Protein AF-A0A141SCQ3-F1 (afdb_monomer_lite)

Foldseek 3Di:
DKDKDFDDQWKKFQDDADPPRDPVSVVRHRFMFGFGIWIDDPPWIWTFTQGPVRDTDTDTPVRIDID

Structure (mmCIF, N/CA/C/O backbone):
data_AF-A0A141SCQ3-F1
#
_entry.id   AF-A0A141SCQ3-F1
#
loop_
_atom_site.group_PDB
_atom_site.id
_atom_site.type_symbol
_atom_site.label_atom_id
_atom_site.label_alt_id
_atom_site.label_comp_id
_atom_site.label_asym_id
_atom_site.label_entity_id
_atom_site.label_seq_id
_atom_site.pdbx_PDB_ins_code
_atom_site.Cartn_x
_atom_site.Cartn_y
_atom_site.Cartn_z
_atom_site.occupancy
_atom_site.B_iso_or_equiv
_atom_site.auth_seq_id
_atom_site.auth_comp_id
_atom_site.auth_asym_id
_atom_site.auth_atom_id
_atom_site.pdbx_PDB_model_num
ATOM 1 N N . MET A 1 1 ? 19.176 6.521 6.379 1.00 52.56 1 MET A N 1
ATOM 2 C CA . MET A 1 1 ? 18.480 6.652 7.676 1.00 52.56 1 MET A CA 1
ATOM 3 C C . MET A 1 1 ? 17.007 6.374 7.424 1.00 52.56 1 MET A C 1
ATOM 5 O O . MET A 1 1 ? 16.414 7.103 6.644 1.00 52.56 1 MET A O 1
ATOM 9 N N . ILE A 1 2 ? 16.448 5.299 7.985 1.00 56.78 2 ILE A N 1
ATOM 10 C CA . ILE A 1 2 ? 15.013 4.995 7.867 1.00 56.78 2 ILE A CA 1
ATOM 11 C C . ILE A 1 2 ? 14.327 5.676 9.051 1.00 56.78 2 ILE A C 1
ATOM 13 O O . ILE A 1 2 ? 14.599 5.325 10.197 1.00 56.78 2 ILE A O 1
ATOM 17 N N . LYS A 1 3 ? 13.481 6.672 8.786 1.00 61.56 3 LYS A N 1
ATOM 18 C CA . LYS A 1 3 ? 12.631 7.296 9.804 1.00 61.56 3 LYS A CA 1
ATOM 19 C C . LYS A 1 3 ? 11.213 6.787 9.583 1.00 61.56 3 LYS A C 1
ATOM 21 O O . LYS A 1 3 ? 10.609 7.108 8.566 1.00 61.56 3 LYS A O 1
ATOM 26 N N . MET A 1 4 ? 10.728 5.958 10.503 1.00 64.69 4 MET A N 1
ATOM 27 C CA . MET A 1 4 ? 9.340 5.507 10.513 1.00 64.69 4 MET A CA 1
ATOM 28 C C . MET A 1 4 ? 8.528 6.502 11.333 1.00 64.69 4 MET A C 1
ATOM 30 O O . MET A 1 4 ? 8.790 6.680 12.522 1.00 64.69 4 MET A O 1
ATOM 34 N N . ILE A 1 5 ? 7.562 7.153 10.701 1.00 67.06 5 ILE A N 1
ATOM 35 C CA . ILE A 1 5 ? 6.5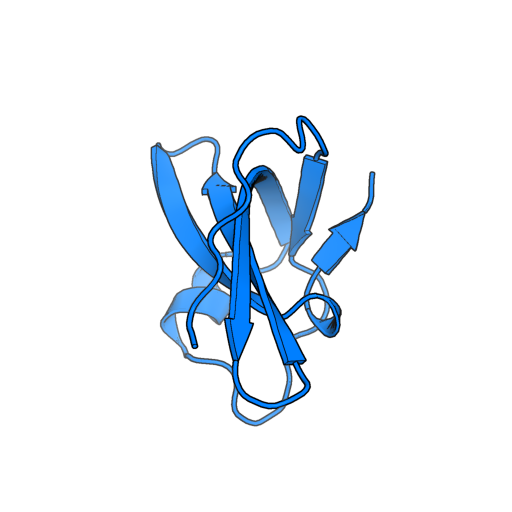83 7.990 11.392 1.00 67.06 5 ILE A CA 1
ATOM 36 C C . ILE A 1 5 ? 5.288 7.180 11.440 1.00 67.06 5 ILE A C 1
ATOM 38 O O . ILE A 1 5 ? 4.775 6.750 10.405 1.00 67.06 5 ILE A O 1
ATOM 42 N N . LYS A 1 6 ? 4.821 6.913 12.658 1.00 58.06 6 LYS A N 1
ATOM 43 C CA . LYS A 1 6 ? 3.504 6.338 12.942 1.00 58.06 6 LYS A CA 1
ATOM 44 C C . LYS A 1 6 ? 2.526 7.491 13.177 1.00 58.06 6 LYS A C 1
ATOM 46 O O . LYS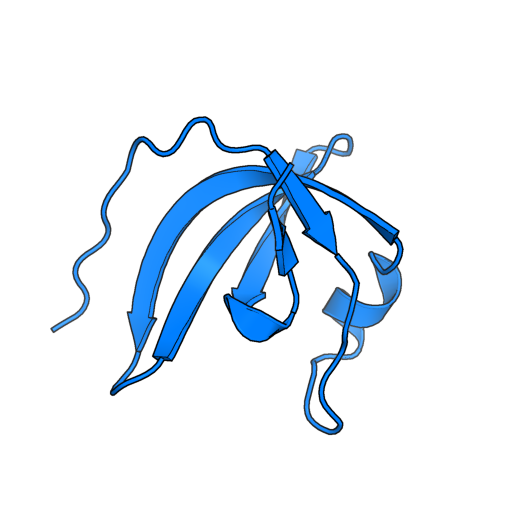 A 1 6 ? 2.959 8.542 13.633 1.00 58.06 6 LYS A O 1
ATOM 51 N N . ASP A 1 7 ? 1.256 7.261 12.864 1.00 56.59 7 ASP A N 1
ATOM 52 C CA . ASP A 1 7 ? 0.108 8.166 13.072 1.00 56.59 7 ASP A CA 1
ATOM 53 C C . ASP A 1 7 ? -0.260 9.089 11.902 1.00 56.59 7 ASP A C 1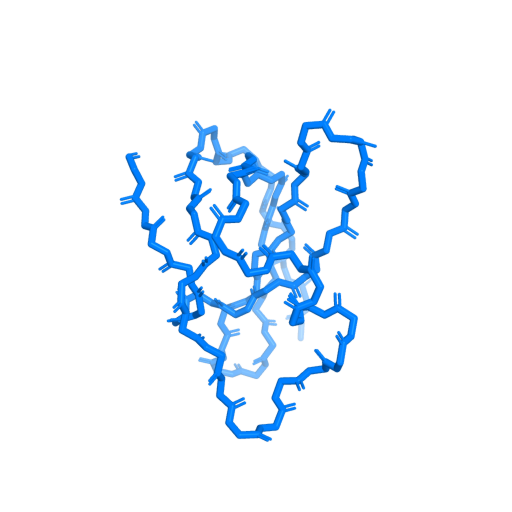
ATOM 55 O O . ASP A 1 7 ? -0.313 10.310 12.018 1.00 56.59 7 ASP A O 1
ATOM 59 N N . LEU A 1 8 ? -0.622 8.474 10.776 1.00 65.06 8 LEU A N 1
ATOM 60 C CA . LEU A 1 8 ? -1.470 9.101 9.764 1.00 65.06 8 LEU A CA 1
ATOM 61 C C . LEU A 1 8 ? -2.741 8.256 9.682 1.00 65.06 8 LEU A C 1
ATOM 63 O O . LEU A 1 8 ? -2.747 7.249 8.992 1.00 65.06 8 LEU A O 1
ATOM 67 N N . ASN A 1 9 ? -3.812 8.620 10.393 1.00 73.88 9 ASN A N 1
ATOM 68 C CA . ASN A 1 9 ? -5.128 7.966 10.256 1.00 73.88 9 ASN A CA 1
ATOM 69 C C . ASN A 1 9 ? -5.812 8.336 8.922 1.00 73.88 9 ASN A C 1
ATOM 71 O O . ASN A 1 9 ? -7.016 8.569 8.867 1.00 73.88 9 ASN A O 1
ATOM 75 N N . GLU A 1 10 ? -5.022 8.428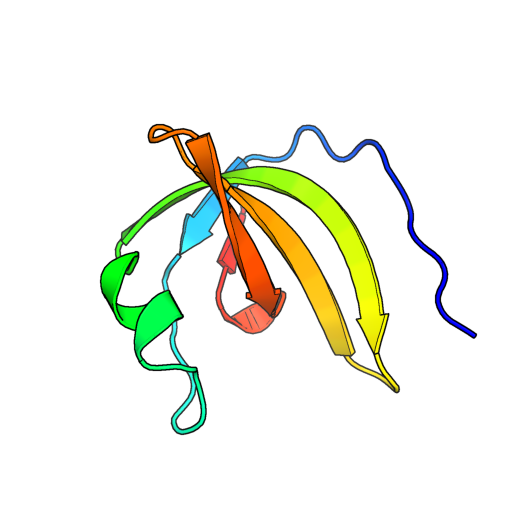 7.859 1.00 88.88 10 GLU A N 1
ATOM 76 C CA . GLU A 1 10 ? -5.453 8.729 6.506 1.00 88.88 10 GLU A CA 1
ATOM 77 C C . GLU A 1 10 ? -5.869 7.430 5.821 1.00 88.88 10 GLU A C 1
ATOM 79 O O . GLU A 1 10 ? -5.245 6.376 6.006 1.00 88.88 10 GLU A O 1
ATOM 84 N N . TYR A 1 11 ? -6.929 7.515 5.027 1.00 92.12 11 TYR A N 1
ATOM 85 C CA . TYR A 1 11 ? -7.375 6.418 4.187 1.00 92.12 11 TYR A CA 1
ATOM 86 C C . TYR A 1 11 ? -6.885 6.641 2.768 1.00 92.12 11 TYR A C 1
ATOM 88 O O . TYR A 1 11 ? -6.810 7.767 2.276 1.00 92.12 11 TYR A O 1
ATOM 96 N N . VAL A 1 12 ? -6.557 5.541 2.108 1.00 92.88 12 VAL A N 1
ATOM 97 C CA . VAL A 1 12 ? -6.137 5.551 0.716 1.00 92.88 12 VAL A CA 1
ATOM 98 C C . VAL A 1 12 ? -6.857 4.478 -0.072 1.00 92.88 12 VAL A C 1
ATOM 100 O O . VAL A 1 12 ? -7.253 3.448 0.472 1.00 92.88 12 VAL A O 1
ATOM 103 N N . LYS A 1 13 ? -6.987 4.713 -1.372 1.00 93.69 13 LYS A N 1
ATOM 104 C CA . LYS A 1 13 ? -7.366 3.713 -2.364 1.00 93.69 13 LYS A CA 1
ATOM 105 C C . LYS A 1 13 ? -6.175 3.427 -3.272 1.00 93.69 13 LYS A C 1
ATOM 107 O O . LYS A 1 13 ? -5.500 4.350 -3.722 1.00 93.69 13 LYS A O 1
ATOM 112 N N . ILE A 1 14 ? -5.915 2.160 -3.563 1.00 90.44 14 ILE A N 1
ATOM 113 C CA . ILE A 1 14 ? -4.836 1.760 -4.475 1.00 90.44 14 ILE A CA 1
ATOM 114 C C . ILE A 1 14 ? -5.315 2.016 -5.908 1.00 90.44 14 ILE A C 1
ATOM 116 O O . ILE A 1 14 ? -6.342 1.461 -6.303 1.00 90.44 14 ILE A O 1
ATOM 120 N N . LYS A 1 15 ? -4.626 2.874 -6.679 1.00 86.81 15 LYS A N 1
ATOM 121 C CA . LYS A 1 15 ? -5.165 3.362 -7.969 1.00 86.81 15 LYS A CA 1
ATOM 122 C C . LYS A 1 15 ? -4.251 3.298 -9.186 1.00 86.81 15 LYS A C 1
ATOM 124 O O . LYS A 1 15 ? -4.765 3.199 -10.291 1.00 86.81 15 LYS A O 1
ATOM 129 N N . GLU A 1 16 ? -2.941 3.454 -9.041 1.00 77.44 16 GLU A N 1
ATOM 130 C CA . GLU A 1 16 ? -2.057 3.689 -10.186 1.00 77.44 16 GLU A CA 1
ATOM 131 C C . GLU A 1 16 ? -0.794 2.890 -9.961 1.00 77.44 16 GLU A C 1
ATOM 133 O O . GLU A 1 16 ? 0.005 3.205 -9.092 1.00 77.44 16 GLU A O 1
ATOM 138 N N . LEU A 1 17 ? -0.658 1.799 -10.697 1.00 76.12 17 LEU A N 1
ATOM 139 C CA . LEU A 1 17 ? 0.465 0.892 -10.540 1.00 76.12 17 LEU A CA 1
ATOM 140 C C . LEU A 1 17 ? 1.485 1.259 -11.610 1.00 76.12 17 LEU A C 1
ATOM 142 O O . LEU A 1 17 ? 1.155 1.338 -12.796 1.00 76.12 17 LEU A O 1
ATOM 146 N N . ARG A 1 18 ? 2.711 1.542 -11.181 1.00 76.69 18 ARG A N 1
ATOM 147 C CA . ARG A 1 18 ? 3.832 1.781 -12.085 1.00 76.69 18 ARG A CA 1
ATOM 148 C C . ARG A 1 18 ? 4.197 0.487 -12.811 1.00 76.69 18 ARG A C 1
ATOM 150 O O . ARG A 1 18 ? 3.826 -0.612 -12.406 1.00 76.69 18 ARG A O 1
ATOM 157 N N . TYR A 1 19 ? 4.946 0.617 -13.905 1.00 69.88 19 TYR A N 1
ATOM 158 C CA . TYR A 1 19 ? 5.341 -0.537 -14.723 1.00 69.88 19 TYR A CA 1
ATOM 159 C C . TYR A 1 19 ? 6.161 -1.581 -13.936 1.00 69.88 19 TYR A C 1
ATOM 161 O O . TYR A 1 19 ? 6.187 -2.749 -14.312 1.00 69.88 19 TYR A O 1
ATOM 169 N N . ASP A 1 20 ? 6.834 -1.148 -12.869 1.00 75.12 20 ASP A N 1
ATOM 170 C CA . ASP A 1 20 ? 7.697 -1.941 -11.996 1.00 75.12 20 ASP A CA 1
ATOM 171 C C . ASP A 1 20 ? 7.037 -2.306 -10.656 1.00 75.12 20 ASP A C 1
ATOM 173 O O . ASP A 1 20 ? 7.695 -2.850 -9.766 1.00 75.12 20 ASP A O 1
ATOM 177 N N . THR A 1 21 ? 5.741 -2.030 -10.495 1.00 76.94 21 THR A N 1
ATOM 178 C CA . THR A 1 21 ? 5.004 -2.404 -9.290 1.00 76.94 21 THR A CA 1
ATOM 179 C C . THR A 1 21 ? 4.954 -3.928 -9.141 1.00 76.94 21 THR A C 1
ATOM 181 O O . THR A 1 21 ? 4.710 -4.665 -10.097 1.00 76.94 21 THR A O 1
ATOM 184 N N . SER A 1 22 ? 5.168 -4.416 -7.914 1.00 73.88 22 SER A N 1
ATOM 185 C CA . SER A 1 22 ? 5.090 -5.849 -7.606 1.00 73.88 22 SER A CA 1
ATOM 186 C C . SER A 1 22 ? 3.719 -6.427 -7.973 1.00 73.88 22 SER A C 1
ATOM 188 O O . SER A 1 22 ? 2.689 -5.823 -7.664 1.00 73.88 22 SER A O 1
ATOM 190 N N . LEU A 1 23 ? 3.704 -7.638 -8.544 1.00 76.81 23 LEU A N 1
ATOM 191 C CA . LEU A 1 23 ? 2.478 -8.395 -8.833 1.00 76.81 23 LEU A CA 1
ATOM 192 C C . LEU A 1 23 ? 1.579 -8.538 -7.595 1.00 76.81 23 LEU A C 1
ATOM 194 O O . LEU A 1 23 ? 0.357 -8.514 -7.716 1.00 76.81 23 LEU A O 1
ATOM 198 N N . ASP A 1 24 ? 2.168 -8.615 -6.400 1.00 77.44 24 ASP A N 1
ATOM 199 C CA . ASP A 1 24 ? 1.412 -8.717 -5.151 1.00 77.44 24 ASP A CA 1
ATOM 200 C C . ASP A 1 24 ? 0.564 -7.469 -4.877 1.00 77.44 24 ASP A C 1
ATOM 202 O O . ASP A 1 24 ? -0.528 -7.587 -4.334 1.00 77.44 24 ASP A O 1
ATOM 206 N N . ILE A 1 25 ? 1.034 -6.281 -5.274 1.00 77.75 25 ILE A N 1
ATOM 207 C CA . ILE A 1 25 ? 0.301 -5.016 -5.102 1.00 77.75 25 ILE A CA 1
ATOM 208 C C . ILE A 1 25 ? -0.827 -4.914 -6.136 1.00 77.75 25 ILE A C 1
ATOM 210 O O . ILE A 1 25 ? -1.900 -4.403 -5.814 1.00 77.75 25 ILE A O 1
ATOM 214 N N . ILE A 1 26 ? -0.627 -5.456 -7.345 1.00 82.62 26 ILE A N 1
ATOM 215 C CA . ILE A 1 26 ? -1.660 -5.505 -8.396 1.00 82.62 26 ILE A CA 1
ATOM 216 C C . ILE A 1 26 ? -2.921 -6.218 -7.907 1.00 82.62 26 ILE A C 1
ATOM 218 O O . ILE A 1 26 ? -4.029 -5.777 -8.214 1.00 82.62 26 ILE A O 1
ATOM 222 N N . ASN A 1 27 ? -2.771 -7.255 -7.081 1.00 87.12 27 ASN A N 1
ATOM 223 C CA . ASN A 1 27 ? -3.905 -7.992 -6.516 1.00 87.12 27 ASN A CA 1
ATOM 224 C C . ASN A 1 27 ? -4.803 -7.148 -5.600 1.00 87.12 27 ASN A C 1
ATOM 226 O O . ASN A 1 27 ? -5.927 -7.551 -5.319 1.00 87.12 27 ASN A O 1
ATOM 230 N N . TYR A 1 28 ? -4.325 -5.989 -5.146 1.00 90.31 28 TYR A N 1
ATOM 231 C CA . TYR A 1 28 ? -5.071 -5.069 -4.291 1.00 90.31 28 TYR A CA 1
ATOM 232 C C . TYR A 1 28 ? -5.506 -3.801 -5.039 1.00 90.31 28 TYR A C 1
ATOM 234 O O . TYR A 1 28 ? -5.922 -2.824 -4.421 1.00 90.31 28 TYR A O 1
ATOM 242 N N . PHE A 1 29 ? -5.414 -3.774 -6.372 1.00 90.06 29 PHE A N 1
ATOM 243 C CA . PHE A 1 29 ? -5.869 -2.635 -7.163 1.00 90.06 29 PHE A CA 1
ATOM 244 C C . PHE A 1 29 ? -7.344 -2.307 -6.891 1.00 90.06 29 PHE A C 1
ATOM 246 O O . PHE A 1 29 ? -8.220 -3.158 -7.018 1.00 90.06 29 PHE A O 1
ATOM 253 N N . GLY A 1 30 ? -7.629 -1.049 -6.557 1.00 90.56 30 GLY A N 1
ATOM 254 C CA . GLY A 1 30 ? -8.970 -0.568 -6.236 1.00 90.56 30 GLY A CA 1
ATOM 255 C C . GLY A 1 30 ? -9.393 -0.758 -4.778 1.00 90.56 30 GLY A C 1
ATOM 256 O O . GLY A 1 30 ? -10.369 -0.120 -4.371 1.00 90.56 30 GLY A O 1
ATOM 257 N N . GLU A 1 31 ? -8.656 -1.551 -3.997 1.00 93.50 31 GLU A N 1
ATOM 258 C CA . GLU A 1 31 ? -8.907 -1.744 -2.568 1.00 93.50 31 GLU A CA 1
ATOM 259 C C . GLU A 1 31 ? -8.607 -0.472 -1.773 1.00 93.50 31 GLU A C 1
ATOM 261 O O . GLU A 1 31 ? -7.779 0.367 -2.159 1.00 93.50 31 GLU A O 1
ATOM 266 N N . LYS A 1 32 ? -9.297 -0.337 -0.640 1.00 94.06 32 LYS A N 1
ATOM 267 C CA . LYS A 1 32 ? -9.070 0.735 0.328 1.00 94.06 32 LYS A CA 1
ATOM 268 C C . LYS A 1 32 ? -8.283 0.208 1.517 1.00 94.06 32 LYS A C 1
ATOM 270 O O . LYS A 1 32 ? -8.392 -0.956 1.891 1.00 94.06 32 LYS A O 1
ATOM 275 N N . GLY A 1 33 ? -7.510 1.088 2.132 1.00 94.00 33 GLY A N 1
ATOM 276 C CA . GLY A 1 33 ? -6.818 0.774 3.368 1.00 94.00 33 GLY A CA 1
ATOM 277 C C . GLY A 1 33 ? -6.433 2.010 4.153 1.00 94.00 33 GLY A C 1
ATOM 278 O O . GLY A 1 33 ? -6.506 3.141 3.668 1.00 94.00 33 GLY A O 1
ATOM 279 N N . GLN A 1 34 ? -6.020 1.774 5.387 1.00 94.31 34 GLN A N 1
ATOM 280 C CA . GLN A 1 34 ? -5.589 2.803 6.315 1.00 94.31 34 GLN A CA 1
ATOM 281 C C . GLN A 1 34 ? -4.063 2.876 6.341 1.00 94.31 34 GLN A C 1
ATOM 283 O O . GLN A 1 34 ? -3.383 1.852 6.466 1.00 94.31 34 GLN A O 1
ATOM 288 N N . ILE A 1 35 ? -3.505 4.084 6.277 1.00 92.69 35 ILE A N 1
ATOM 289 C CA . ILE A 1 35 ? -2.068 4.274 6.471 1.00 92.69 35 ILE A CA 1
ATOM 290 C C . ILE A 1 35 ? -1.724 3.970 7.938 1.00 92.69 35 ILE A C 1
ATOM 292 O O . ILE A 1 35 ? -2.312 4.498 8.877 1.00 92.69 35 ILE A O 1
ATOM 296 N N . ARG A 1 36 ? -0.752 3.084 8.160 1.00 91.56 36 ARG A N 1
ATOM 297 C CA . ARG A 1 36 ? -0.225 2.742 9.497 1.00 91.56 36 ARG A CA 1
ATOM 298 C C . ARG A 1 36 ? 1.149 3.344 9.762 1.00 91.56 36 ARG A C 1
ATOM 300 O O . ARG A 1 36 ? 1.605 3.385 10.904 1.00 91.56 36 ARG A O 1
ATOM 307 N N . GLY A 1 37 ? 1.808 3.820 8.716 1.00 90.31 37 GLY A N 1
ATOM 308 C CA . GLY A 1 37 ? 3.063 4.543 8.813 1.00 90.31 37 GLY A CA 1
ATOM 309 C C . GLY A 1 37 ? 3.660 4.802 7.443 1.00 90.31 37 GLY A C 1
ATOM 310 O O . GLY A 1 37 ? 3.129 4.365 6.424 1.00 90.31 37 GLY A O 1
ATOM 311 N N . HIS A 1 38 ? 4.788 5.495 7.427 1.00 88.25 38 HIS A N 1
ATOM 312 C CA . HIS A 1 38 ? 5.555 5.700 6.209 1.00 88.25 38 HIS A CA 1
ATOM 313 C C . HIS A 1 38 ? 7.050 5.554 6.460 1.00 88.25 38 HIS A C 1
ATOM 315 O O . HIS A 1 38 ? 7.541 5.785 7.569 1.00 88.25 38 HIS A O 1
ATOM 321 N N . ILE A 1 39 ? 7.767 5.179 5.406 1.00 88.38 39 ILE A N 1
ATOM 322 C CA . ILE A 1 39 ? 9.224 5.171 5.357 1.00 88.38 39 ILE A CA 1
ATOM 323 C C . ILE A 1 39 ? 9.690 6.058 4.210 1.00 88.38 39 ILE A C 1
ATOM 325 O O . ILE A 1 39 ? 9.093 6.089 3.135 1.00 88.38 39 ILE A O 1
ATOM 329 N N . LEU A 1 40 ? 10.786 6.769 4.453 1.00 85.12 40 LEU A N 1
ATOM 330 C CA . LEU A 1 40 ? 11.512 7.482 3.414 1.00 85.12 40 LEU A CA 1
ATOM 331 C C . LEU A 1 40 ? 12.614 6.566 2.872 1.00 85.12 40 LEU A C 1
ATOM 333 O O . LEU A 1 40 ? 13.550 6.211 3.596 1.00 85.12 40 LEU A O 1
ATOM 337 N N . LEU A 1 41 ? 12.500 6.191 1.602 1.00 78.81 41 LEU A N 1
ATOM 338 C CA . LEU A 1 41 ? 13.461 5.361 0.882 1.00 78.81 41 LEU A CA 1
ATOM 339 C C . LEU A 1 41 ? 14.141 6.213 -0.186 1.00 78.81 41 LEU A C 1
ATOM 341 O O . LEU A 1 41 ? 13.548 6.564 -1.200 1.00 78.81 41 LEU A O 1
ATOM 345 N N . LYS A 1 42 ? 15.412 6.559 0.055 1.00 81.81 42 LYS A N 1
ATOM 346 C CA . LYS A 1 42 ? 16.191 7.507 -0.762 1.00 81.81 42 LYS A CA 1
ATOM 347 C C . LYS A 1 42 ? 15.482 8.869 -0.882 1.00 81.81 42 LYS A C 1
ATOM 349 O O . LYS A 1 42 ? 15.690 9.718 -0.023 1.00 81.81 42 LYS A O 1
ATOM 354 N N . GLN A 1 43 ? 14.672 9.058 -1.923 1.00 82.06 43 GLN A N 1
ATOM 355 C CA . GLN A 1 43 ? 13.910 10.276 -2.228 1.00 82.06 43 GLN A CA 1
ATOM 356 C C . GLN A 1 43 ? 12.405 10.004 -2.412 1.00 82.06 43 GLN A C 1
ATOM 358 O O . GLN A 1 43 ? 11.658 10.915 -2.751 1.00 82.06 43 GLN A O 1
ATOM 363 N N . GLU A 1 44 ? 11.948 8.772 -2.177 1.00 83.25 44 GLU A N 1
ATOM 364 C CA . GLU A 1 44 ? 10.549 8.372 -2.324 1.00 83.25 44 GLU A CA 1
ATOM 365 C C . GLU A 1 44 ? 9.927 8.016 -0.969 1.00 83.25 44 GLU A C 1
ATOM 367 O O . GLU A 1 44 ? 10.592 7.501 -0.065 1.00 83.25 44 GLU A O 1
ATOM 372 N N . ILE A 1 45 ? 8.633 8.306 -0.826 1.00 85.62 45 ILE A N 1
ATOM 373 C CA . ILE A 1 45 ? 7.848 7.964 0.362 1.00 85.62 45 ILE A CA 1
ATOM 374 C C . ILE A 1 45 ? 7.044 6.703 0.058 1.00 85.62 45 ILE A C 1
ATOM 376 O O . ILE A 1 45 ? 6.237 6.688 -0.876 1.00 85.62 45 ILE A O 1
ATOM 380 N N . MET A 1 46 ? 7.235 5.680 0.888 1.00 89.62 46 MET A N 1
ATOM 381 C CA . MET A 1 46 ? 6.414 4.473 0.889 1.00 89.62 46 MET A CA 1
ATOM 382 C C . MET A 1 46 ? 5.511 4.473 2.115 1.00 89.62 46 MET A C 1
ATOM 384 O O . MET A 1 46 ? 5.976 4.679 3.237 1.00 89.62 46 MET A O 1
ATOM 388 N N . ASN A 1 47 ? 4.227 4.225 1.896 1.00 90.50 47 ASN A N 1
ATOM 389 C CA . ASN A 1 47 ? 3.204 4.114 2.920 1.00 90.50 47 ASN A CA 1
ATOM 390 C C . ASN A 1 47 ? 2.965 2.637 3.232 1.00 90.50 47 ASN A C 1
ATOM 392 O O . ASN A 1 47 ? 2.777 1.827 2.325 1.00 90.50 47 ASN A O 1
ATOM 396 N N . LEU A 1 48 ? 2.947 2.295 4.517 1.00 92.06 48 LEU A N 1
ATOM 397 C CA . LEU A 1 48 ? 2.418 1.023 4.987 1.00 92.06 48 LEU A CA 1
ATOM 398 C C . LEU A 1 48 ? 0.904 1.158 5.067 1.00 92.06 48 LEU A C 1
ATOM 400 O O . LEU A 1 48 ? 0.407 1.940 5.880 1.00 92.06 48 LEU A O 1
ATOM 404 N N . VAL A 1 49 ? 0.192 0.395 4.254 1.00 92.44 49 VAL A N 1
ATOM 405 C CA . VAL A 1 49 ? -1.268 0.401 4.198 1.00 92.44 49 VAL A CA 1
ATOM 406 C C . VAL A 1 49 ? -1.788 -0.912 4.754 1.00 92.44 49 VAL A C 1
ATOM 408 O O . VAL A 1 49 ? -1.345 -1.981 4.341 1.00 92.44 49 VAL A O 1
ATOM 411 N N . GLU A 1 50 ? -2.702 -0.818 5.712 1.00 94.25 50 GLU A N 1
ATOM 412 C CA . GLU A 1 50 ? -3.468 -1.942 6.244 1.00 94.25 50 GLU A CA 1
ATOM 413 C C . GLU A 1 50 ? -4.837 -1.967 5.566 1.00 94.25 50 GLU A C 1
ATOM 415 O O . GLU A 1 50 ? -5.590 -0.998 5.651 1.00 94.25 50 G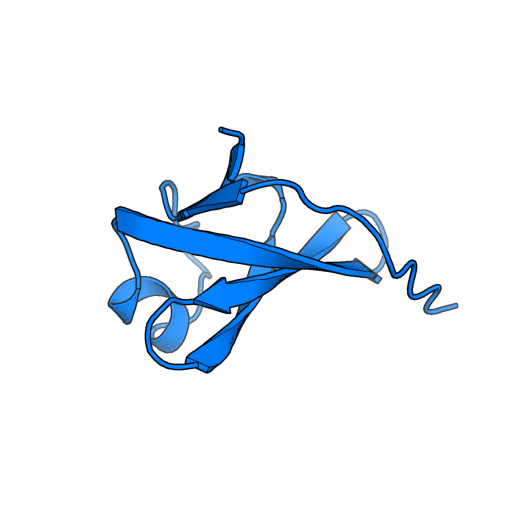LU A O 1
ATOM 420 N N . LEU A 1 51 ? -5.115 -3.054 4.855 1.00 93.12 51 LEU A N 1
ATOM 421 C CA . LEU A 1 51 ? -6.362 -3.288 4.131 1.00 93.12 51 LEU A CA 1
ATOM 422 C C . LEU A 1 51 ? -7.412 -3.922 5.053 1.00 93.12 51 LEU A C 1
ATOM 424 O O . LEU A 1 51 ? -7.082 -4.472 6.106 1.00 93.12 51 LEU A O 1
ATOM 428 N N . ASP A 1 52 ? -8.671 -3.924 4.615 1.00 90.00 52 ASP A N 1
ATOM 429 C CA . ASP A 1 52 ? -9.801 -4.474 5.384 1.00 90.00 52 ASP A CA 1
ATOM 430 C C . ASP A 1 52 ? -9.674 -5.984 5.663 1.00 90.00 52 ASP A C 1
ATOM 432 O O . ASP A 1 52 ? -10.199 -6.494 6.651 1.00 90.00 52 ASP A O 1
ATOM 436 N N . ASN A 1 53 ? -8.925 -6.709 4.828 1.00 89.56 53 ASN A N 1
ATOM 437 C CA . ASN A 1 53 ? -8.603 -8.127 5.026 1.00 89.56 5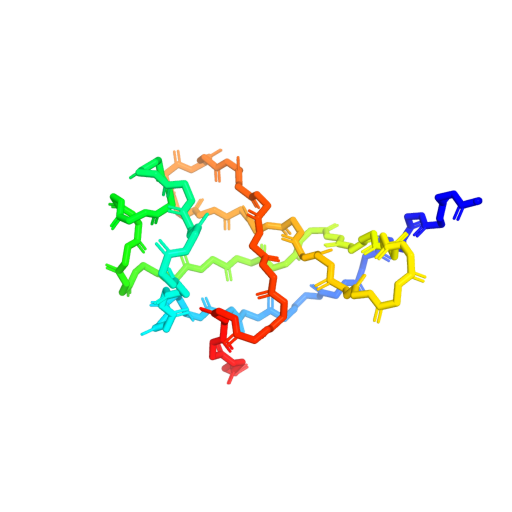3 ASN A CA 1
ATOM 438 C C . ASN A 1 53 ? -7.424 -8.362 5.992 1.00 89.56 53 ASN A C 1
ATOM 440 O O . ASN A 1 53 ? -6.885 -9.468 6.039 1.00 89.56 53 ASN A O 1
ATOM 444 N N . TYR A 1 54 ? -7.007 -7.335 6.739 1.00 89.56 54 TYR A N 1
ATOM 445 C CA . TYR A 1 54 ? -5.851 -7.328 7.642 1.00 89.56 54 TYR A CA 1
ATOM 446 C C . TYR A 1 54 ? -4.487 -7.531 6.961 1.00 89.56 54 TYR A C 1
ATOM 448 O O . TYR A 1 54 ? -3.462 -7.574 7.654 1.00 89.56 54 TYR A O 1
ATOM 456 N N . ASN A 1 55 ? -4.427 -7.601 5.626 1.00 91.00 55 ASN A N 1
ATOM 457 C CA . ASN A 1 55 ? -3.154 -7.601 4.918 1.00 91.00 55 ASN A CA 1
ATOM 458 C C . ASN A 1 55 ? -2.502 -6.226 5.011 1.00 91.00 55 ASN A C 1
ATOM 460 O O . ASN A 1 55 ? -3.158 -5.183 4.998 1.00 91.00 55 ASN A O 1
ATOM 464 N N . ARG A 1 56 ? -1.173 -6.238 5.088 1.00 91.50 56 ARG A N 1
ATOM 465 C CA . ARG A 1 56 ? -0.359 -5.029 5.110 1.00 91.50 56 ARG A CA 1
ATOM 466 C C . ARG A 1 56 ? 0.571 -5.019 3.922 1.00 91.50 56 ARG A C 1
ATOM 468 O O . ARG A 1 56 ? 1.343 -5.958 3.738 1.00 91.50 56 ARG A O 1
ATOM 475 N N . ILE A 1 57 ? 0.523 -3.938 3.164 1.00 91.06 57 ILE A N 1
ATOM 476 C CA . ILE A 1 57 ? 1.353 -3.761 1.981 1.00 91.06 57 ILE A CA 1
ATOM 477 C C . ILE A 1 57 ? 2.092 -2.434 2.050 1.00 91.06 57 ILE A C 1
ATOM 479 O O . ILE A 1 57 ? 1.610 -1.458 2.625 1.00 91.06 57 ILE A O 1
ATOM 483 N N . TRP A 1 58 ? 3.279 -2.404 1.458 1.00 90.25 58 TRP A N 1
ATOM 484 C CA . TRP A 1 58 ? 3.967 -1.152 1.196 1.00 90.25 58 TRP A CA 1
ATOM 485 C C . TRP A 1 58 ? 3.589 -0.676 -0.193 1.00 90.25 58 TRP A C 1
ATOM 487 O O . TRP A 1 58 ? 3.821 -1.392 -1.163 1.00 90.25 58 TRP A O 1
ATOM 497 N N . ILE A 1 59 ? 3.045 0.531 -0.279 1.00 89.25 59 ILE A N 1
ATOM 498 C CA . ILE A 1 59 ? 2.766 1.187 -1.555 1.00 89.25 59 ILE A CA 1
ATOM 499 C C . ILE A 1 59 ? 3.495 2.512 -1.611 1.00 89.25 59 ILE A C 1
ATOM 501 O O . ILE A 1 59 ? 3.693 3.189 -0.599 1.00 89.25 59 ILE A O 1
ATOM 505 N N . MET A 1 60 ? 3.901 2.905 -2.800 1.00 89.19 60 MET A N 1
ATOM 506 C CA . MET A 1 60 ? 4.483 4.218 -3.006 1.00 89.19 60 MET A CA 1
ATOM 507 C C . MET A 1 60 ? 3.389 5.279 -2.944 1.00 89.19 60 MET A C 1
ATOM 509 O O . MET A 1 60 ? 2.250 5.041 -3.338 1.00 89.19 60 MET A O 1
ATOM 513 N N . ARG A 1 61 ? 3.728 6.486 -2.479 1.00 86.44 61 ARG A N 1
ATOM 514 C CA . ARG A 1 61 ? 2.747 7.580 -2.366 1.00 86.44 61 ARG A CA 1
ATOM 515 C C . ARG A 1 61 ? 2.037 7.888 -3.692 1.00 86.44 61 ARG A C 1
ATOM 517 O O . ARG A 1 61 ? 0.868 8.246 -3.668 1.00 86.44 61 ARG A O 1
ATOM 524 N N . ALA A 1 62 ? 2.734 7.740 -4.819 1.00 85.25 62 ALA A N 1
ATOM 525 C CA . ALA A 1 62 ? 2.177 7.946 -6.156 1.00 85.25 62 ALA A CA 1
ATOM 526 C C . ALA A 1 62 ? 1.154 6.869 -6.571 1.00 85.25 62 ALA A C 1
ATOM 528 O O . ALA A 1 62 ? 0.301 7.141 -7.407 1.00 85.25 62 ALA A O 1
ATOM 529 N N . GLU A 1 63 ? 1.212 5.676 -5.972 1.00 86.69 63 GLU A N 1
ATOM 530 C CA . GLU A 1 63 ? 0.327 4.547 -6.298 1.00 86.69 63 GLU A CA 1
ATOM 531 C C . GLU A 1 63 ? -1.009 4.596 -5.532 1.00 86.69 63 GLU A C 1
ATOM 533 O O . GLU A 1 63 ? -1.908 3.776 -5.747 1.00 86.69 63 GLU A O 1
ATOM 538 N N . ALA A 1 64 ? -1.142 5.581 -4.642 1.00 89.25 64 ALA A N 1
ATOM 539 C CA . ALA A 1 64 ? -2.251 5.763 -3.725 1.00 89.25 64 ALA A CA 1
ATOM 540 C C . ALA A 1 64 ? -3.073 7.015 -4.069 1.00 89.25 64 ALA A C 1
ATOM 542 O O . ALA A 1 64 ? -2.535 8.086 -4.352 1.00 89.25 64 ALA A O 1
ATOM 543 N N . GLU A 1 65 ? -4.391 6.898 -3.980 1.00 90.88 65 GLU A N 1
ATOM 544 C CA . GLU A 1 65 ? -5.336 8.012 -3.951 1.00 90.88 65 GLU A CA 1
ATOM 545 C C . GLU A 1 65 ? -5.710 8.293 -2.495 1.00 90.88 65 GLU A C 1
ATOM 547 O O . GLU A 1 65 ? -6.209 7.399 -1.819 1.00 90.88 65 GLU A O 1
ATOM 552 N N . PHE A 1 66 ? -5.456 9.502 -2.000 1.00 87.19 66 PHE A N 1
ATOM 553 C CA . PHE A 1 66 ? -5.801 9.896 -0.630 1.00 87.19 66 PHE A CA 1
ATOM 554 C C . PHE A 1 66 ? -7.279 10.296 -0.556 1.00 87.19 66 PHE A C 1
ATOM 556 O O . PHE A 1 66 ? -7.745 11.033 -1.427 1.00 87.19 66 PHE A O 1
ATOM 563 N N . LEU A 1 67 ? -7.991 9.792 0.459 1.00 85.81 67 LEU A N 1
ATOM 564 C CA . LEU A 1 67 ? -9.436 9.965 0.666 1.00 85.81 67 LEU A CA 1
ATOM 565 C C . LEU A 1 67 ? -9.754 10.889 1.846 1.00 85.81 67 LEU A C 1
ATOM 567 O O . LEU A 1 67 ? -9.007 10.846 2.850 1.00 85.81 67 LEU A O 1
#

pLDDT: mean 83.56, std 10.53, range [52.56, 94.31]

Radius of gyration: 11.13 Å; chains: 1; bounding box: 28×19×28 Å

Organism: NCBI:txid48970

Secondary structure (DSSP, 8-state):
---PBP----EEEE----TT--HHHHTTTT-EEEEEEEEEETTEEEEEEEETTS-EEEEEGGGEEE-

Sequence (67 aa):
MIKMIKDLNEYVKIKELRYDTSLDIINYFGEKGQIRGHILLKQEIMNLVELDNYNRIWIMRAEAEFL